Protein AF-A0A3M1ELI7-F1 (afdb_monomer_lite)

Sequence (88 aa):
MSAAGETTRRMFGGYGIFEGGKMFALVNKEGEIYLKVGDANRGRFEALDAKPHGRMPYYRIPDEILADDARLLEWVREAIAISKGAAK

Foldseek 3Di:
DDDQDWDWDDDDQWIFTDGPNFTAWIAGVVRWIWGADDPVCVVVCVVVVWDDPPPHRITTDDVVCVVDPVSVVVRSVVSNCVRVVVDD

pLDDT: mean 85.32, std 16.13, range [39.19, 96.81]

Secondary structure (DSSP, 8-state):
------EEEEETTEEEEEETTEEEEEEETTS-EEEE--HHHHHHHHHTTPPBSTTSSEEEPPHHHHT-HHHHHHHHHHHHHHHTT---

Structure (mmCIF, N/CA/C/O backbone):
data_AF-A0A3M1ELI7-F1
#
_entry.id   AF-A0A3M1ELI7-F1
#
loop_
_atom_site.group_PDB
_atom_site.id
_atom_site.type_symbol
_atom_site.label_atom_id
_atom_site.label_alt_id
_atom_site.label_comp_id
_atom_site.label_asym_id
_atom_site.label_entity_id
_atom_site.label_seq_id
_atom_site.pdbx_PDB_ins_code
_atom_site.Cartn_x
_atom_site.Cartn_y
_atom_site.Cartn_z
_atom_site.occupancy
_atom_site.B_iso_or_equiv
_atom_site.auth_seq_id
_atom_site.auth_comp_id
_atom_site.auth_asym_id
_atom_site.auth_atom_id
_atom_site.pdbx_PDB_model_num
ATOM 1 N N . MET A 1 1 ? -22.188 14.744 13.667 1.00 39.81 1 MET A N 1
ATOM 2 C CA . MET A 1 1 ? -22.104 14.108 12.337 1.00 39.81 1 MET A CA 1
ATOM 3 C C . MET A 1 1 ? -20.755 14.484 11.754 1.00 39.81 1 MET A C 1
ATOM 5 O O . MET A 1 1 ? -20.611 15.602 11.283 1.00 39.81 1 MET A O 1
ATOM 9 N N . SER A 1 2 ? -19.741 13.633 11.904 1.00 42.78 2 SER A N 1
ATOM 10 C CA . SER A 1 2 ? -18.403 13.926 11.376 1.00 42.78 2 SER A CA 1
ATOM 11 C C . SER A 1 2 ? -18.279 13.283 10.005 1.00 42.78 2 SER A C 1
ATOM 13 O O . SER A 1 2 ? -18.579 12.100 9.852 1.00 42.78 2 SER A O 1
ATOM 15 N N . ALA A 1 3 ? -17.936 14.109 9.022 1.00 43.78 3 ALA A N 1
ATOM 16 C CA . ALA A 1 3 ? -17.941 13.790 7.607 1.00 43.78 3 ALA A CA 1
ATOM 17 C C . ALA A 1 3 ? -17.156 12.507 7.300 1.00 43.78 3 ALA A C 1
ATOM 19 O O . ALA A 1 3 ? -15.996 12.362 7.685 1.00 43.78 3 ALA A O 1
ATOM 20 N N . ALA A 1 4 ? -17.804 11.597 6.575 1.00 51.47 4 ALA A N 1
ATOM 21 C CA . ALA A 1 4 ? -17.142 10.546 5.825 1.00 51.47 4 ALA A CA 1
ATOM 22 C C . ALA A 1 4 ? -16.372 11.219 4.678 1.00 51.47 4 ALA A C 1
ATOM 24 O O . ALA A 1 4 ? -16.915 11.453 3.605 1.00 51.47 4 ALA A O 1
ATOM 25 N N . GLY A 1 5 ? -15.142 11.635 4.958 1.00 51.44 5 GLY A N 1
ATOM 26 C CA . GLY A 1 5 ? -14.244 12.266 4.002 1.00 51.44 5 GLY A CA 1
ATOM 27 C C . GLY A 1 5 ? -12.824 11.805 4.277 1.00 51.44 5 GLY A C 1
ATOM 28 O O . GLY A 1 5 ? -12.423 11.672 5.438 1.00 51.44 5 GLY A O 1
ATOM 29 N N . GLU A 1 6 ? -12.090 11.508 3.209 1.00 52.66 6 GLU A N 1
ATOM 30 C CA . GLU A 1 6 ? -10.691 11.099 3.262 1.00 52.66 6 GLU A CA 1
ATOM 31 C C . GLU A 1 6 ? -9.907 12.053 4.166 1.00 52.66 6 GLU A C 1
ATOM 33 O O . GLU A 1 6 ? -9.871 13.264 3.955 1.00 52.66 6 GLU A O 1
ATOM 38 N N . THR A 1 7 ? -9.336 11.515 5.241 1.00 66.94 7 THR A N 1
ATOM 39 C CA . THR A 1 7 ? -8.631 12.318 6.242 1.00 66.94 7 THR A CA 1
ATOM 40 C C . THR A 1 7 ? -7.148 11.999 6.141 1.00 66.94 7 THR A C 1
ATOM 42 O O . THR A 1 7 ? -6.768 10.833 6.212 1.00 66.94 7 THR A O 1
ATOM 45 N N . THR A 1 8 ? -6.294 13.012 5.993 1.00 59.81 8 THR A N 1
ATOM 46 C CA . THR A 1 8 ? -4.837 12.850 6.077 1.00 59.81 8 THR A CA 1
ATOM 47 C C . THR A 1 8 ? -4.371 13.218 7.484 1.00 59.81 8 THR A C 1
ATOM 49 O O . THR A 1 8 ? -4.667 14.298 7.997 1.00 59.81 8 THR A O 1
ATOM 52 N N . ARG A 1 9 ? -3.653 12.313 8.159 1.00 66.50 9 ARG A N 1
ATOM 53 C CA . ARG A 1 9 ? -3.103 12.570 9.501 1.00 66.50 9 ARG A CA 1
ATOM 54 C C . ARG A 1 9 ? -1.594 12.411 9.481 1.00 66.50 9 ARG A C 1
ATOM 56 O O . ARG A 1 9 ? -1.074 11.380 9.059 1.00 66.50 9 ARG A O 1
ATOM 63 N N . ARG A 1 10 ? -0.879 13.417 9.989 1.00 58.75 10 ARG A N 1
ATOM 64 C CA . ARG A 1 10 ? 0.568 13.327 10.201 1.00 58.75 10 ARG A CA 1
ATOM 65 C C . ARG A 1 10 ? 0.836 12.311 11.309 1.00 58.75 10 ARG A C 1
ATOM 67 O O . ARG A 1 10 ? 0.397 12.502 12.443 1.00 58.75 10 ARG A O 1
ATOM 74 N N . MET A 1 11 ? 1.532 11.229 10.984 1.00 54.53 11 MET A N 1
ATOM 75 C CA . MET A 1 11 ? 1.913 10.190 11.940 1.00 54.53 11 MET A CA 1
ATOM 76 C C . MET A 1 11 ? 3.377 9.832 11.689 1.00 54.53 11 MET A C 1
ATOM 78 O O . MET A 1 11 ? 3.745 9.543 10.558 1.00 54.53 11 MET A O 1
ATOM 82 N N . PHE A 1 12 ? 4.208 9.931 12.736 1.00 49.31 12 PHE A N 1
ATOM 83 C CA . PHE A 1 12 ? 5.586 9.421 12.819 1.00 49.31 12 PHE A CA 1
ATOM 84 C C . PHE A 1 12 ? 6.367 9.362 11.496 1.00 49.31 12 PHE A C 1
ATOM 86 O O . PHE A 1 12 ? 6.605 8.298 10.941 1.00 49.31 12 PHE A O 1
ATOM 93 N N . GLY A 1 13 ? 6.817 10.516 11.002 1.00 59.00 13 GLY A N 1
ATOM 94 C CA . GLY A 1 13 ? 7.724 10.546 9.853 1.00 59.00 13 GLY A CA 1
ATOM 95 C C . GLY A 1 13 ? 7.074 10.342 8.484 1.00 59.00 13 GLY A C 1
ATOM 96 O O . GLY A 1 13 ? 7.789 10.060 7.529 1.00 59.00 13 GLY A O 1
ATOM 97 N N . GLY A 1 14 ? 5.761 10.550 8.388 1.00 73.19 14 GLY A N 1
ATOM 98 C CA . GLY A 1 14 ? 5.014 10.560 7.136 1.00 73.19 14 GLY A CA 1
ATOM 99 C C . GLY A 1 14 ? 3.579 11.075 7.301 1.00 73.19 14 GLY A C 1
ATOM 100 O O . GLY A 1 14 ? 3.234 11.725 8.299 1.00 73.19 14 GLY A O 1
ATOM 101 N N . TYR A 1 15 ? 2.742 10.755 6.318 1.00 85.56 15 TYR A N 1
ATOM 102 C CA . TYR A 1 15 ? 1.310 11.035 6.271 1.00 85.56 15 TYR A CA 1
ATOM 103 C C . TYR A 1 15 ? 0.545 9.726 6.112 1.00 85.56 15 TYR A C 1
ATOM 105 O O . TYR A 1 15 ? 0.793 8.978 5.174 1.00 85.56 15 TYR A O 1
ATOM 113 N N . GLY A 1 16 ? -0.391 9.444 7.015 1.00 88.94 16 GLY A N 1
ATOM 114 C CA . GLY A 1 16 ? -1.354 8.365 6.821 1.00 88.94 16 GLY A CA 1
ATOM 115 C C . GLY A 1 16 ? -2.584 8.870 6.080 1.00 88.94 16 GLY A C 1
ATOM 116 O O . GLY A 1 16 ? -3.070 9.965 6.378 1.00 88.94 16 GLY A O 1
ATOM 117 N N . ILE A 1 17 ? -3.082 8.065 5.145 1.00 91.06 17 ILE A N 1
ATOM 118 C CA . ILE A 1 17 ? -4.296 8.329 4.372 1.00 91.06 17 ILE A CA 1
ATOM 119 C C . ILE A 1 17 ? -5.378 7.354 4.834 1.00 91.06 17 ILE A C 1
ATOM 121 O O . ILE A 1 17 ? -5.151 6.140 4.926 1.00 91.06 17 ILE A O 1
ATOM 125 N N . PHE A 1 18 ? -6.540 7.909 5.169 1.00 89.62 18 PHE A N 1
ATOM 126 C CA . PHE A 1 18 ? -7.631 7.189 5.808 1.00 89.62 18 PHE A CA 1
ATOM 127 C C . PHE A 1 18 ? -8.912 7.298 4.992 1.00 89.62 18 PHE A C 1
ATOM 129 O O . PHE A 1 18 ? -9.270 8.388 4.555 1.00 89.62 18 PHE A O 1
ATOM 136 N N . GLU A 1 19 ? -9.650 6.197 4.898 1.00 89.62 19 GLU A N 1
ATOM 137 C CA . GLU A 1 19 ? -11.015 6.159 4.377 1.00 89.62 19 GLU A CA 1
ATOM 138 C C . GLU A 1 19 ? -11.916 5.493 5.423 1.00 89.62 19 GLU A C 1
ATOM 140 O O . GLU A 1 19 ? -11.559 4.464 6.000 1.00 89.62 19 GLU A O 1
ATOM 145 N N . GLY A 1 20 ? -13.033 6.136 5.772 1.00 87.56 20 GLY A N 1
ATOM 146 C CA . GLY A 1 20 ? -13.949 5.617 6.795 1.00 87.56 20 GLY A CA 1
ATOM 147 C C . GLY A 1 20 ? -13.291 5.436 8.170 1.00 87.56 20 GLY A C 1
ATOM 148 O O . GLY A 1 20 ? -13.662 4.544 8.930 1.00 87.56 20 GLY A O 1
ATOM 149 N N . GLY A 1 21 ? -12.259 6.232 8.477 1.00 87.81 21 GLY A N 1
ATOM 150 C CA . GLY A 1 21 ? -11.462 6.109 9.703 1.00 87.81 21 GLY A CA 1
ATOM 151 C C . GLY A 1 21 ? -10.471 4.935 9.717 1.00 87.81 21 GLY A C 1
ATOM 152 O O . GLY A 1 21 ? -9.838 4.688 10.744 1.00 87.81 21 GLY A O 1
ATOM 153 N N . LYS A 1 22 ? -10.305 4.213 8.603 1.00 90.88 22 LYS A N 1
ATOM 154 C CA . LYS A 1 22 ? -9.337 3.120 8.442 1.00 90.88 22 LYS A CA 1
ATOM 155 C C . LYS A 1 22 ? -8.184 3.566 7.551 1.00 90.88 22 LYS A C 1
ATOM 157 O O . LYS A 1 22 ? -8.396 4.105 6.472 1.00 90.88 22 LYS A O 1
ATOM 162 N N . MET A 1 23 ? -6.956 3.351 8.016 1.00 92.12 23 MET A N 1
ATOM 163 C CA . MET A 1 23 ? -5.756 3.689 7.251 1.00 92.12 23 MET A CA 1
ATOM 164 C C . MET A 1 23 ? -5.544 2.657 6.143 1.00 92.12 23 MET A C 1
ATOM 166 O O . MET A 1 23 ? -5.443 1.461 6.430 1.00 92.12 23 MET A O 1
ATOM 170 N N . PHE A 1 24 ? -5.464 3.122 4.899 1.00 94.75 24 PHE A N 1
ATOM 171 C CA . PHE A 1 24 ? -5.239 2.261 3.735 1.00 94.75 24 PHE A CA 1
ATOM 172 C C . PHE A 1 24 ? -3.952 2.606 2.981 1.00 94.75 24 PHE A C 1
ATOM 174 O O . PHE A 1 24 ? -3.460 1.767 2.232 1.00 94.75 24 PHE A O 1
ATOM 181 N N . ALA A 1 25 ? -3.374 3.789 3.202 1.00 94.75 25 ALA A N 1
ATOM 182 C CA . ALA A 1 25 ? -2.103 4.173 2.601 1.00 94.75 25 ALA A CA 1
ATOM 183 C C . ALA A 1 25 ? -1.239 5.006 3.555 1.00 94.75 25 ALA A C 1
ATOM 185 O O . ALA A 1 25 ? -1.737 5.602 4.517 1.00 94.75 25 ALA A O 1
ATOM 186 N N . LEU A 1 26 ? 0.061 5.051 3.275 1.00 92.94 26 LEU A N 1
ATOM 187 C CA . LEU A 1 26 ? 1.009 5.953 3.921 1.00 92.94 26 LEU A CA 1
ATOM 188 C C . LEU A 1 26 ? 1.931 6.595 2.885 1.00 92.94 26 LEU A C 1
ATOM 190 O O . LEU A 1 26 ? 2.277 5.972 1.887 1.00 92.94 26 LEU A O 1
ATOM 194 N N . VAL A 1 27 ? 2.359 7.818 3.159 1.00 91.88 27 VAL A N 1
ATOM 195 C CA . VAL A 1 27 ? 3.416 8.508 2.419 1.00 91.88 27 VAL A CA 1
ATOM 196 C C . VAL A 1 27 ? 4.544 8.788 3.395 1.00 91.88 27 VAL A C 1
ATOM 198 O O . VAL A 1 27 ? 4.305 9.407 4.435 1.00 91.88 27 VAL A O 1
ATOM 201 N N . ASN A 1 28 ? 5.753 8.306 3.122 1.00 89.75 28 ASN A N 1
ATOM 202 C CA . ASN A 1 28 ? 6.891 8.556 4.006 1.00 89.75 28 ASN A CA 1
ATOM 203 C C . ASN A 1 28 ? 7.478 9.968 3.784 1.00 89.75 28 ASN A C 1
ATOM 205 O O . ASN A 1 28 ? 7.041 10.730 2.924 1.00 89.75 28 ASN A O 1
ATOM 209 N N . LYS A 1 29 ? 8.482 10.336 4.585 1.00 86.25 29 LYS A N 1
ATOM 210 C CA . LYS A 1 29 ? 9.226 11.605 4.458 1.00 86.25 29 LYS A CA 1
ATOM 211 C C . LYS A 1 29 ? 9.912 11.806 3.103 1.00 86.25 29 LYS A C 1
ATOM 213 O O . LYS A 1 29 ? 10.161 12.951 2.744 1.00 86.25 29 LYS A O 1
ATOM 218 N N . GLU A 1 30 ? 10.233 10.724 2.404 1.00 87.50 30 GLU A N 1
ATOM 219 C CA . GLU A 1 30 ? 10.928 10.728 1.111 1.00 87.50 30 GLU A CA 1
ATOM 220 C C . GLU A 1 30 ? 9.948 10.856 -0.069 1.00 87.50 30 GLU A C 1
ATOM 222 O O . GLU A 1 30 ? 10.375 10.993 -1.210 1.00 87.50 30 GLU A O 1
ATOM 227 N N . GLY A 1 31 ? 8.636 10.877 0.200 1.00 88.06 31 GLY A N 1
ATOM 228 C CA . GLY A 1 31 ? 7.592 10.997 -0.818 1.00 88.06 31 GLY A CA 1
ATOM 229 C C . GLY A 1 31 ? 7.156 9.661 -1.417 1.00 88.06 31 GLY A C 1
ATOM 230 O O . GLY A 1 31 ? 6.329 9.642 -2.324 1.00 88.06 31 GLY A O 1
ATOM 231 N N . GLU A 1 32 ? 7.661 8.539 -0.907 1.00 91.94 32 GLU A N 1
ATOM 232 C CA . GLU A 1 32 ? 7.246 7.218 -1.358 1.00 91.94 32 GLU A CA 1
ATOM 233 C C . GLU A 1 32 ? 5.881 6.849 -0.783 1.00 91.94 32 GLU A C 1
ATOM 235 O O . GLU A 1 32 ? 5.596 7.070 0.401 1.00 91.94 32 GLU A O 1
ATOM 240 N N . ILE A 1 33 ? 5.055 6.237 -1.628 1.00 93.75 33 ILE A N 1
ATOM 241 C CA . ILE A 1 33 ? 3.680 5.871 -1.309 1.00 93.75 33 ILE A CA 1
ATOM 242 C C . ILE A 1 33 ? 3.613 4.368 -1.060 1.00 93.75 33 ILE A C 1
ATOM 244 O O . ILE A 1 33 ? 4.150 3.570 -1.829 1.00 93.75 33 ILE A O 1
ATOM 248 N N . TYR A 1 34 ? 2.922 3.981 0.008 1.00 95.38 34 TYR A N 1
ATOM 249 C CA . TYR A 1 34 ? 2.701 2.591 0.372 1.00 95.38 34 TYR A CA 1
ATOM 250 C C . TYR A 1 34 ? 1.217 2.324 0.598 1.00 95.38 34 TYR A C 1
ATOM 252 O O . TYR A 1 34 ? 0.504 3.166 1.145 1.00 95.38 34 TYR A O 1
ATOM 260 N N . LEU A 1 35 ? 0.767 1.123 0.246 1.00 96.81 35 LEU A N 1
ATOM 261 C CA . LEU A 1 35 ? -0.614 0.670 0.415 1.00 96.81 35 LEU A CA 1
ATOM 262 C C . LEU A 1 35 ? -0.720 -0.449 1.436 1.00 96.81 35 LEU A C 1
ATOM 264 O O . LEU A 1 35 ? 0.201 -1.245 1.597 1.00 96.81 35 LEU A O 1
ATOM 268 N N . LYS A 1 36 ? -1.863 -0.512 2.117 1.00 96.19 36 LYS A N 1
ATOM 269 C CA . LYS A 1 36 ? -2.214 -1.563 3.066 1.00 96.19 36 LYS A CA 1
ATOM 270 C C . LYS A 1 36 ? 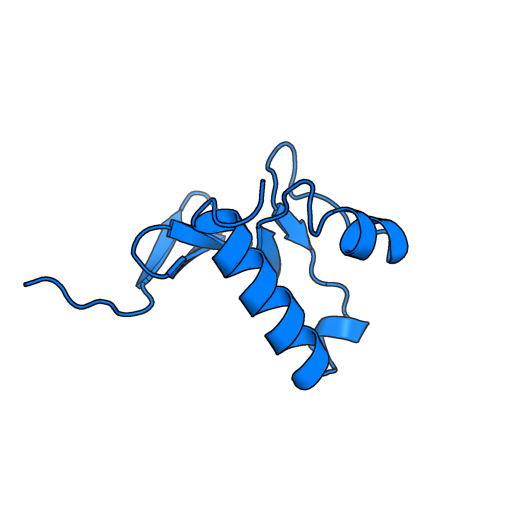-2.306 -2.904 2.338 1.00 96.19 36 LYS A C 1
ATOM 272 O O . LYS A 1 36 ? -3.087 -3.065 1.401 1.00 96.19 36 LYS A O 1
ATOM 277 N N . VAL A 1 37 ? -1.543 -3.876 2.821 1.00 96.19 37 VAL A N 1
ATOM 278 C CA . VAL A 1 37 ? -1.506 -5.235 2.278 1.00 96.19 37 VAL A CA 1
ATOM 279 C C . VAL A 1 37 ? -2.058 -6.221 3.299 1.00 96.19 37 VAL A C 1
ATOM 281 O O . VAL A 1 37 ? -1.785 -6.130 4.498 1.00 96.19 37 VAL A O 1
ATOM 284 N N . GLY A 1 38 ? -2.867 -7.149 2.808 1.00 94.19 38 GLY A N 1
ATOM 285 C CA . GLY A 1 38 ? -3.374 -8.317 3.515 1.00 94.19 38 GLY A CA 1
ATOM 286 C C . GLY A 1 38 ? -3.242 -9.543 2.620 1.00 94.19 38 GLY A C 1
ATOM 287 O O . GLY A 1 38 ? -2.735 -9.455 1.506 1.00 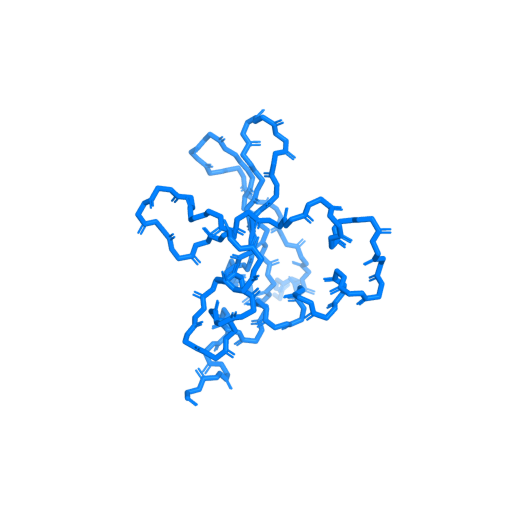94.19 38 GLY A O 1
ATOM 288 N N . ASP A 1 39 ? -3.699 -10.697 3.087 1.00 93.19 39 ASP A N 1
ATOM 289 C CA . ASP A 1 39 ? -3.437 -11.958 2.385 1.00 93.19 39 ASP A CA 1
ATOM 290 C C . ASP A 1 39 ? -4.070 -12.002 0.982 1.00 93.19 39 ASP A C 1
ATOM 292 O O . ASP A 1 39 ? -3.463 -12.531 0.055 1.00 93.19 39 ASP A O 1
ATOM 296 N N . ALA A 1 40 ? -5.217 -11.339 0.788 1.00 92.44 40 ALA A N 1
ATOM 297 C CA . ALA A 1 40 ? -5.926 -11.313 -0.493 1.00 92.44 40 ALA A CA 1
ATOM 298 C C . ALA A 1 40 ? -5.245 -10.488 -1.604 1.00 92.44 40 ALA A C 1
ATOM 300 O O . ALA A 1 40 ? -5.470 -10.773 -2.776 1.00 92.44 40 ALA A O 1
ATOM 301 N N . ASN A 1 41 ? -4.421 -9.484 -1.274 1.00 94.94 41 ASN A N 1
ATOM 302 C CA . ASN A 1 41 ? -3.709 -8.677 -2.279 1.00 94.94 41 ASN A CA 1
ATOM 303 C C . ASN A 1 41 ? -2.181 -8.841 -2.233 1.00 94.94 41 ASN A C 1
ATOM 305 O O . ASN A 1 41 ? -1.502 -8.392 -3.155 1.0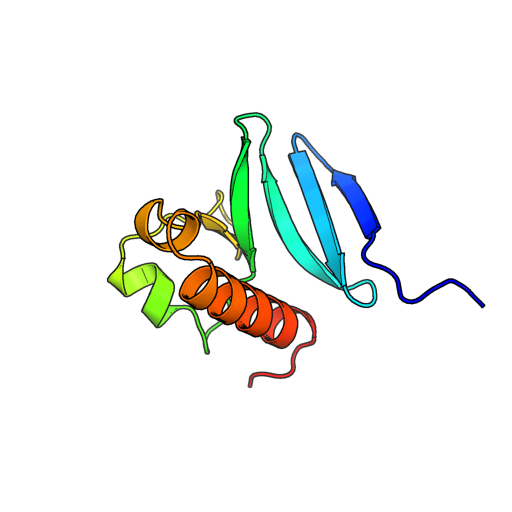0 94.94 41 ASN A O 1
ATOM 309 N N . ARG A 1 42 ? -1.626 -9.527 -1.222 1.00 94.19 42 ARG A N 1
ATOM 310 C CA . ARG A 1 42 ? -0.174 -9.701 -1.032 1.00 94.19 42 ARG A CA 1
ATOM 311 C C . ARG A 1 42 ? 0.544 -10.250 -2.259 1.00 94.19 42 ARG A C 1
ATOM 313 O O . ARG A 1 42 ? 1.580 -9.708 -2.633 1.00 94.19 42 ARG A O 1
ATOM 320 N N . GLY A 1 43 ? -0.031 -11.257 -2.918 1.00 94.06 43 GLY A N 1
ATOM 321 C CA . GLY A 1 43 ? 0.594 -11.895 -4.080 1.00 94.06 43 GLY A CA 1
ATOM 322 C C . GLY A 1 43 ? 0.901 -10.922 -5.223 1.00 94.06 43 GLY A C 1
ATOM 323 O O . GLY A 1 43 ? 1.905 -11.083 -5.906 1.00 94.06 43 GLY A O 1
ATOM 324 N N . ARG A 1 44 ? 0.099 -9.862 -5.400 1.00 93.75 44 ARG A N 1
ATOM 325 C CA . ARG A 1 44 ? 0.348 -8.835 -6.428 1.00 93.75 44 ARG A CA 1
ATOM 326 C C . ARG A 1 44 ? 1.559 -7.965 -6.113 1.00 93.75 44 ARG A C 1
ATOM 328 O O . ARG A 1 44 ? 2.309 -7.616 -7.017 1.00 93.75 44 ARG A O 1
ATOM 335 N N . PHE A 1 45 ? 1.751 -7.634 -4.841 1.00 94.75 45 PHE A N 1
ATOM 336 C CA . PHE A 1 45 ? 2.914 -6.873 -4.393 1.00 94.75 45 PHE A CA 1
ATOM 337 C C . PHE A 1 45 ? 4.183 -7.726 -4.483 1.00 94.75 45 PHE A C 1
ATOM 339 O O . PHE A 1 45 ? 5.201 -7.254 -4.980 1.00 94.75 45 PHE A O 1
ATOM 346 N N . GLU A 1 46 ? 4.113 -8.990 -4.064 1.00 92.88 46 GLU A N 1
ATOM 347 C CA . GLU A 1 46 ? 5.241 -9.927 -4.138 1.00 92.88 46 GLU A CA 1
ATOM 348 C C . GLU A 1 46 ? 5.648 -10.241 -5.584 1.00 92.88 46 GLU A C 1
ATOM 350 O O . GLU A 1 46 ? 6.839 -10.303 -5.871 1.00 92.88 46 GLU A O 1
ATOM 355 N N . ALA A 1 47 ? 4.688 -10.353 -6.510 1.00 94.31 47 ALA A N 1
ATOM 356 C CA . ALA A 1 47 ? 4.960 -10.573 -7.934 1.00 94.31 47 ALA A CA 1
ATOM 357 C C . ALA A 1 47 ? 5.732 -9.423 -8.607 1.00 94.31 47 ALA A C 1
ATOM 359 O O . ALA A 1 47 ? 6.347 -9.636 -9.648 1.00 94.31 47 ALA A O 1
ATOM 360 N N . LEU A 1 48 ? 5.695 -8.220 -8.025 1.00 93.75 48 LEU A N 1
ATOM 361 C CA . LEU A 1 48 ? 6.447 -7.046 -8.481 1.00 93.75 48 LEU A CA 1
ATOM 362 C C . LEU A 1 48 ? 7.607 -6.699 -7.536 1.00 93.75 48 LEU A C 1
ATOM 364 O O . LEU A 1 48 ? 8.078 -5.563 -7.525 1.00 93.75 48 LEU A O 1
ATOM 368 N N . ASP A 1 49 ? 8.041 -7.653 -6.704 1.00 92.50 49 ASP A N 1
ATOM 369 C CA . ASP A 1 49 ? 9.151 -7.496 -5.756 1.00 92.50 49 ASP A CA 1
ATOM 370 C C . ASP A 1 49 ? 9.005 -6.307 -4.783 1.00 92.50 49 ASP A C 1
ATOM 372 O O . ASP A 1 49 ? 9.989 -5.839 -4.185 1.00 92.50 49 ASP A O 1
ATOM 376 N N . ALA A 1 50 ? 7.769 -5.834 -4.580 1.00 91.88 50 ALA A N 1
ATOM 377 C CA . ALA A 1 50 ? 7.474 -4.658 -3.780 1.00 91.88 50 ALA A CA 1
ATOM 378 C C . ALA A 1 50 ? 7.916 -4.862 -2.326 1.00 91.88 50 ALA A C 1
ATOM 380 O O . ALA A 1 50 ? 7.745 -5.931 -1.731 1.00 91.88 50 ALA A O 1
ATOM 381 N N . LYS A 1 51 ? 8.492 -3.815 -1.729 1.00 89.62 51 LYS A N 1
ATOM 382 C CA . LYS A 1 51 ? 9.087 -3.899 -0.391 1.00 89.62 51 LYS A CA 1
A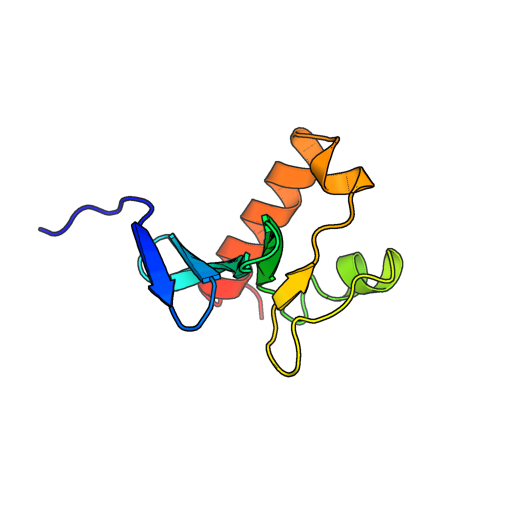TOM 383 C C . LYS A 1 51 ? 8.119 -3.416 0.693 1.00 89.62 51 LYS A C 1
ATOM 385 O O . LYS A 1 51 ? 7.479 -2.374 0.514 1.00 89.62 51 LYS A O 1
ATOM 390 N N . PRO A 1 52 ? 8.023 -4.133 1.828 1.00 91.94 52 PRO A N 1
ATOM 391 C CA . PRO A 1 52 ? 7.246 -3.679 2.969 1.00 91.94 52 PRO A CA 1
ATOM 392 C C . PRO A 1 52 ? 7.913 -2.484 3.660 1.00 91.94 52 PRO A C 1
ATOM 394 O O . PRO A 1 52 ? 9.138 -2.365 3.717 1.00 91.94 52 PRO A O 1
ATOM 397 N N . HIS A 1 53 ? 7.098 -1.621 4.258 1.00 89.38 53 HIS A N 1
ATOM 398 C CA . HIS A 1 53 ? 7.550 -0.513 5.083 1.00 89.38 53 HIS A CA 1
ATOM 399 C C . HIS A 1 53 ? 7.919 -1.013 6.487 1.00 89.38 53 HIS A C 1
ATOM 401 O O . HIS A 1 53 ? 7.101 -1.051 7.415 1.00 89.38 53 HIS A O 1
ATOM 407 N N . GLY A 1 54 ? 9.171 -1.444 6.642 1.00 86.88 54 GLY A N 1
ATOM 408 C CA . GLY A 1 54 ? 9.672 -2.017 7.888 1.00 86.88 54 GLY A CA 1
ATOM 409 C C . GLY A 1 54 ? 8.916 -3.295 8.265 1.00 86.88 54 GLY A C 1
ATOM 410 O O . GLY A 1 54 ? 8.858 -4.241 7.489 1.00 86.88 54 GLY A O 1
ATOM 411 N N . ARG A 1 55 ? 8.337 -3.332 9.473 1.00 85.69 55 ARG A N 1
ATOM 412 C CA . ARG A 1 55 ? 7.528 -4.468 9.966 1.00 85.69 55 ARG A CA 1
ATOM 413 C C . ARG A 1 55 ? 6.022 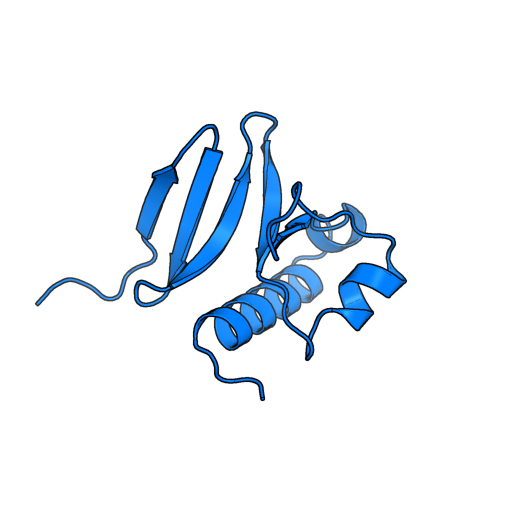-4.277 9.774 1.00 85.69 55 ARG A C 1
ATOM 415 O O . ARG A 1 55 ? 5.235 -5.066 10.292 1.00 85.69 55 ARG A O 1
ATOM 422 N N . MET A 1 56 ? 5.607 -3.203 9.107 1.00 88.00 56 MET A N 1
ATOM 423 C CA . MET A 1 56 ? 4.193 -2.896 8.945 1.00 88.00 56 MET A CA 1
ATOM 424 C C . MET A 1 56 ? 3.629 -3.539 7.672 1.00 88.00 56 MET A C 1
ATOM 426 O O . MET A 1 56 ? 4.345 -3.676 6.682 1.00 88.00 56 MET A O 1
ATOM 430 N N . PRO A 1 57 ? 2.331 -3.885 7.663 1.00 93.06 57 PRO A N 1
ATOM 431 C CA . PRO A 1 57 ? 1.642 -4.464 6.508 1.00 93.06 57 PRO A CA 1
ATOM 432 C C . PRO A 1 57 ? 1.305 -3.391 5.457 1.00 93.06 57 PRO A C 1
ATOM 434 O O . PRO A 1 57 ? 0.151 -3.243 5.060 1.00 93.06 57 PRO A O 1
ATOM 437 N N . TYR A 1 58 ? 2.299 -2.597 5.066 1.00 94.50 58 TYR A N 1
ATOM 438 C CA . TYR A 1 58 ? 2.200 -1.607 4.003 1.00 94.50 58 TYR A CA 1
ATOM 439 C C . TYR A 1 58 ? 3.350 -1.804 3.033 1.00 94.50 58 TYR A C 1
ATOM 441 O O . TYR A 1 58 ? 4.487 -1.897 3.478 1.00 94.50 58 TYR A O 1
ATOM 449 N N . TYR A 1 59 ? 3.071 -1.869 1.738 1.00 96.56 59 TYR A N 1
ATOM 450 C CA . TYR A 1 59 ? 4.079 -2.136 0.711 1.00 96.56 59 TYR A CA 1
ATOM 451 C C . TYR A 1 59 ? 4.175 -0.960 -0.250 1.00 96.56 59 TYR A C 1
ATOM 453 O O . TYR A 1 59 ? 3.150 -0.355 -0.573 1.00 96.56 59 TYR A O 1
ATOM 461 N N . ARG A 1 60 ? 5.401 -0.640 -0.682 1.00 95.81 60 ARG A N 1
ATOM 462 C CA . ARG A 1 60 ? 5.670 0.446 -1.633 1.00 95.81 60 ARG A CA 1
ATOM 463 C C . ARG A 1 60 ? 4.905 0.168 -2.923 1.00 95.81 60 ARG A C 1
ATOM 465 O O . ARG A 1 60 ? 4.936 -0.959 -3.413 1.00 95.81 60 ARG A O 1
ATOM 472 N N . ILE A 1 61 ? 4.239 1.180 -3.468 1.00 95.75 61 ILE A N 1
ATOM 473 C CA . ILE A 1 61 ? 3.641 1.081 -4.800 1.00 95.75 61 ILE A CA 1
ATOM 474 C C . ILE A 1 61 ? 4.789 1.082 -5.826 1.00 95.75 61 ILE A C 1
ATOM 476 O O . ILE A 1 61 ? 5.589 2.018 -5.809 1.00 95.75 61 ILE A O 1
ATOM 480 N N . PRO A 1 62 ? 4.916 0.060 -6.694 1.00 94.81 62 PRO A N 1
ATOM 481 C CA . PRO A 1 62 ? 5.922 0.062 -7.753 1.00 94.81 62 PRO A CA 1
ATOM 482 C C . PRO A 1 62 ? 5.722 1.235 -8.716 1.00 94.81 62 PRO A C 1
ATOM 484 O O . PRO A 1 62 ? 4.588 1.622 -9.003 1.00 94.81 62 PRO A O 1
ATOM 487 N N . ASP A 1 63 ? 6.814 1.772 -9.259 1.00 92.81 63 ASP A N 1
ATOM 488 C CA . ASP A 1 63 ? 6.761 2.967 -10.112 1.00 92.81 63 ASP A CA 1
ATOM 489 C C . ASP A 1 63 ? 5.952 2.721 -11.403 1.00 92.81 63 ASP A C 1
ATOM 491 O O . ASP A 1 63 ? 5.255 3.614 -11.878 1.00 92.81 63 ASP A O 1
ATOM 495 N N . GLU A 1 64 ? 5.946 1.483 -11.915 1.00 93.75 64 GLU A N 1
ATOM 496 C CA . GLU A 1 64 ? 5.094 1.075 -13.045 1.00 93.75 64 GLU A CA 1
ATOM 497 C C . GLU A 1 64 ? 3.590 1.156 -12.745 1.00 93.75 64 GLU A C 1
ATOM 499 O O . GLU A 1 64 ? 2.795 1.368 -13.654 1.00 93.75 64 GLU A O 1
ATOM 504 N N . ILE A 1 65 ? 3.195 0.983 -11.479 1.00 95.62 65 ILE A N 1
ATOM 505 C CA . ILE A 1 65 ? 1.800 1.096 -11.049 1.00 95.62 65 ILE A CA 1
ATOM 506 C C . ILE A 1 65 ? 1.459 2.565 -10.838 1.00 95.62 65 ILE A C 1
ATOM 508 O O . ILE A 1 65 ? 0.377 2.993 -11.214 1.00 95.62 65 ILE A O 1
ATOM 512 N N . LEU A 1 66 ? 2.382 3.353 -10.274 1.00 92.50 66 LEU A N 1
ATOM 513 C CA . LEU A 1 66 ? 2.198 4.800 -10.113 1.00 92.50 66 LEU A CA 1
ATOM 514 C C . LEU A 1 66 ? 2.033 5.530 -11.452 1.00 92.50 66 LEU A C 1
ATOM 516 O O . LEU A 1 66 ? 1.368 6.558 -11.491 1.00 92.50 66 LEU A O 1
ATOM 520 N N . ALA A 1 67 ? 2.633 5.015 -12.526 1.00 94.38 67 ALA A N 1
ATOM 521 C CA . ALA A 1 67 ? 2.533 5.585 -13.867 1.00 94.38 67 ALA A CA 1
ATOM 522 C C . ALA A 1 67 ? 1.245 5.199 -14.626 1.00 94.38 67 ALA A C 1
ATOM 524 O O . ALA A 1 67 ? 1.011 5.722 -15.715 1.00 94.38 67 ALA A O 1
ATOM 525 N N . ASP A 1 68 ? 0.427 4.291 -14.083 1.00 96.56 68 ASP A N 1
ATOM 526 C CA . ASP A 1 68 ? -0.806 3.799 -14.702 1.00 96.56 68 ASP A CA 1
ATOM 527 C C . ASP A 1 68 ? -2.000 4.056 -13.775 1.00 96.56 68 ASP A C 1
ATOM 529 O O . ASP A 1 68 ? -2.259 3.306 -12.831 1.00 96.56 68 ASP A O 1
ATOM 533 N N . ASP A 1 69 ? -2.753 5.119 -14.066 1.00 94.62 69 ASP A N 1
ATOM 534 C CA . ASP A 1 69 ? -3.890 5.559 -13.252 1.00 94.62 69 ASP A CA 1
ATOM 535 C C . ASP A 1 69 ? -4.932 4.454 -13.033 1.00 94.62 69 ASP A C 1
ATOM 537 O O . ASP A 1 69 ? -5.514 4.347 -11.950 1.00 94.62 69 ASP A O 1
ATOM 541 N N . ALA A 1 70 ? -5.179 3.612 -14.041 1.00 95.88 70 ALA A N 1
ATOM 542 C CA . ALA A 1 70 ? -6.173 2.553 -13.937 1.00 95.88 70 ALA A CA 1
ATOM 543 C C . ALA A 1 70 ? -5.703 1.470 -12.960 1.00 95.88 70 ALA A C 1
ATOM 545 O O . ALA A 1 70 ? -6.433 1.133 -12.022 1.00 95.88 70 ALA A O 1
ATOM 546 N N . ARG A 1 71 ? -4.462 0.991 -13.121 1.00 96.06 71 ARG A N 1
ATOM 547 C CA . ARG A 1 71 ? -3.866 -0.004 -12.214 1.00 96.06 71 ARG A CA 1
ATOM 548 C C . ARG A 1 71 ? -3.723 0.552 -10.799 1.00 96.06 71 ARG A C 1
ATOM 550 O O . ARG A 1 71 ? -4.021 -0.149 -9.831 1.00 96.06 71 ARG A O 1
ATOM 557 N N . LEU A 1 72 ? -3.322 1.815 -10.661 1.00 95.50 72 LEU A N 1
ATOM 558 C CA . LEU A 1 72 ? -3.211 2.486 -9.369 1.00 95.50 72 LEU A CA 1
ATOM 559 C C . LEU A 1 72 ? -4.555 2.517 -8.635 1.00 95.50 72 LEU A C 1
ATOM 561 O O . LEU A 1 72 ? -4.624 2.176 -7.451 1.00 95.50 72 LEU A O 1
ATOM 565 N N . LEU A 1 73 ? -5.635 2.883 -9.330 1.00 96.06 73 LEU A N 1
ATOM 566 C CA . LEU A 1 73 ? -6.976 2.912 -8.749 1.00 96.06 73 LEU A CA 1
ATOM 567 C C . LEU A 1 73 ? -7.443 1.526 -8.291 1.00 96.06 73 LEU A C 1
ATOM 569 O O . LEU A 1 73 ? -8.075 1.423 -7.238 1.00 96.06 73 LEU A O 1
ATOM 573 N N . GLU A 1 74 ? -7.135 0.463 -9.037 1.00 96.31 74 GLU A N 1
ATOM 574 C CA . GLU A 1 74 ? -7.424 -0.913 -8.611 1.00 96.31 74 GLU A CA 1
ATOM 575 C C . GLU A 1 74 ? -6.708 -1.252 -7.298 1.00 96.31 74 GLU A C 1
ATOM 577 O O . GLU A 1 74 ? -7.344 -1.674 -6.328 1.00 96.31 74 GLU A O 1
ATOM 582 N N . TRP A 1 75 ? -5.409 -0.960 -7.219 1.00 96.69 75 TRP A N 1
ATOM 583 C CA . TRP A 1 75 ? -4.594 -1.246 -6.038 1.00 96.69 75 TRP A CA 1
ATOM 584 C C . TRP A 1 75 ? -5.067 -0.468 -4.807 1.00 96.69 75 TRP A C 1
ATOM 586 O O . TRP A 1 75 ? -5.134 -1.013 -3.702 1.00 96.69 75 TRP A O 1
ATOM 596 N N . VAL A 1 76 ? -5.446 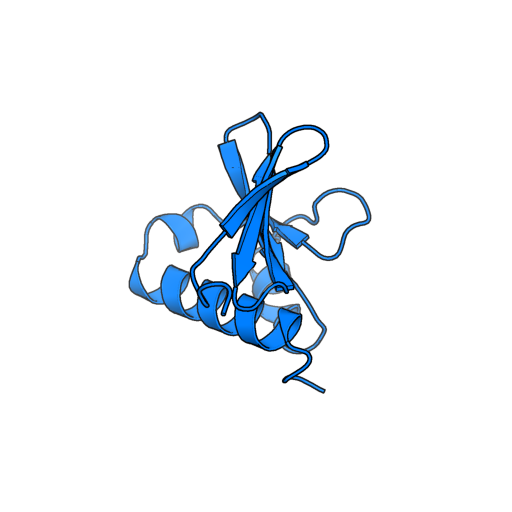0.799 -4.990 1.00 96.06 76 VAL A N 1
ATOM 597 C CA . VAL A 1 76 ? -6.022 1.632 -3.929 1.00 96.06 76 VAL A CA 1
ATOM 598 C C . VAL A 1 76 ? -7.344 1.045 -3.431 1.00 96.06 76 VAL A C 1
ATOM 600 O O . VAL A 1 76 ? -7.546 0.932 -2.219 1.00 96.06 76 VAL A O 1
ATOM 603 N N . ARG A 1 77 ? -8.236 0.620 -4.335 1.00 95.31 77 ARG A N 1
ATOM 604 C CA . ARG A 1 77 ? -9.522 -0.001 -3.968 1.00 95.31 77 ARG A CA 1
ATOM 605 C C . ARG A 1 77 ? -9.324 -1.289 -3.175 1.00 95.31 77 ARG A C 1
ATOM 607 O O . ARG A 1 77 ? -10.010 -1.495 -2.173 1.00 95.31 77 ARG A O 1
ATOM 614 N N . GLU A 1 78 ? -8.370 -2.123 -3.576 1.00 95.31 78 GLU A N 1
ATOM 615 C CA . GLU A 1 78 ? -8.003 -3.333 -2.837 1.00 95.31 78 GLU A CA 1
ATOM 616 C C . GLU A 1 78 ? -7.488 -2.997 -1.437 1.00 95.31 78 GLU A C 1
ATOM 618 O O . GLU A 1 78 ? -7.968 -3.560 -0.455 1.00 95.31 78 GLU A O 1
ATOM 623 N N . ALA A 1 79 ? -6.577 -2.030 -1.313 1.00 96.06 79 ALA A N 1
ATOM 624 C CA . ALA A 1 79 ? -6.047 -1.599 -0.021 1.00 96.06 79 ALA A CA 1
ATOM 625 C C . ALA A 1 79 ? -7.147 -1.072 0.920 1.00 96.06 79 ALA A C 1
ATOM 627 O O . ALA A 1 79 ? -7.156 -1.393 2.113 1.00 96.06 79 ALA A O 1
ATOM 628 N N . ILE A 1 80 ? -8.109 -0.310 0.387 1.00 95.12 80 ILE A N 1
ATOM 629 C CA . ILE A 1 80 ? -9.295 0.140 1.127 1.00 95.12 80 ILE A CA 1
ATOM 630 C C . ILE A 1 80 ? -10.117 -1.067 1.597 1.00 95.12 80 ILE A C 1
ATOM 632 O O . ILE A 1 80 ? -10.454 -1.145 2.782 1.00 95.12 80 ILE A O 1
ATOM 636 N N . ALA A 1 81 ? -10.398 -2.037 0.723 1.00 94.88 81 ALA A N 1
ATOM 637 C CA . ALA A 1 81 ? -11.131 -3.251 1.086 1.00 94.88 81 ALA A CA 1
ATOM 638 C C . ALA A 1 81 ? -10.419 -4.058 2.193 1.00 94.88 81 ALA A C 1
ATOM 640 O O . ALA A 1 81 ? -11.060 -4.434 3.181 1.00 94.88 81 ALA A O 1
ATOM 641 N N . ILE A 1 82 ? -9.093 -4.237 2.095 1.00 95.06 82 ILE A N 1
ATOM 642 C CA . ILE A 1 82 ? -8.269 -4.852 3.149 1.00 95.06 82 ILE A CA 1
ATOM 643 C C . ILE A 1 82 ? -8.407 -4.071 4.462 1.00 95.06 82 ILE A C 1
ATOM 645 O O . ILE A 1 82 ? -8.635 -4.661 5.518 1.00 95.06 82 ILE A O 1
ATOM 649 N N . SER A 1 83 ? -8.288 -2.739 4.423 1.00 93.38 83 SER A N 1
ATOM 650 C CA . SER A 1 83 ? -8.330 -1.883 5.620 1.00 93.38 83 SER A CA 1
ATOM 651 C C . SER A 1 83 ? -9.663 -1.954 6.378 1.00 93.38 83 SER A C 1
ATOM 653 O O . SER A 1 83 ? -9.695 -1.826 7.606 1.00 93.38 83 SER A O 1
ATOM 655 N N . LYS A 1 84 ? -10.759 -2.203 5.654 1.00 91.88 84 LYS A N 1
ATOM 656 C CA . LYS A 1 84 ? -12.105 -2.385 6.208 1.00 91.88 84 LYS A CA 1
ATOM 657 C C . LYS A 1 84 ? -12.347 -3.800 6.738 1.00 91.88 84 LYS A C 1
ATOM 659 O O . LYS A 1 84 ? -13.361 -4.022 7.391 1.00 91.88 84 LYS A O 1
ATOM 664 N N . GLY A 1 85 ? -11.424 -4.736 6.500 1.00 81.62 85 GLY A N 1
ATOM 665 C CA . GLY A 1 85 ? -11.581 -6.147 6.854 1.00 81.62 85 GLY A CA 1
ATOM 666 C C . GLY A 1 85 ? -12.550 -6.896 5.935 1.00 81.62 85 GLY A C 1
ATOM 667 O O . GLY A 1 85 ? -13.082 -7.926 6.333 1.00 81.62 85 GLY A O 1
ATOM 668 N N . ALA A 1 86 ? -12.800 -6.378 4.726 1.00 59.75 86 ALA A N 1
ATOM 669 C CA . ALA A 1 86 ? -13.743 -6.964 3.772 1.00 59.75 86 ALA A CA 1
ATOM 670 C C . ALA A 1 86 ? -13.162 -8.140 2.964 1.00 59.75 86 ALA A C 1
ATOM 672 O O . ALA A 1 86 ? -13.871 -8.723 2.151 1.00 59.75 86 ALA A O 1
ATOM 673 N N . ALA A 1 87 ? -11.900 -8.505 3.185 1.00 49.56 87 ALA A N 1
ATOM 674 C CA . ALA A 1 87 ? -11.287 -9.677 2.575 1.00 49.56 87 ALA A CA 1
ATOM 675 C C . ALA A 1 87 ? -10.816 -10.619 3.684 1.00 49.56 87 ALA A C 1
ATOM 677 O O . ALA A 1 87 ? -9.889 -10.293 4.430 1.00 49.56 87 ALA A O 1
ATOM 678 N N . LYS A 1 88 ? -11.510 -11.749 3.804 1.00 39.19 88 LYS A N 1
ATOM 679 C CA . LYS A 1 88 ? -11.092 -12.915 4.575 1.00 39.19 88 LYS A CA 1
ATOM 680 C C . LYS A 1 88 ? -10.673 -13.998 3.595 1.00 39.19 88 LYS A C 1
ATOM 682 O O . LYS A 1 88 ? -11.351 -14.095 2.549 1.00 39.19 88 LYS A O 1
#

Radius of gyration: 12.62 Å; chains: 1; bounding box: 33×27×28 Å